Protein AF-A0A920VAW9-F1 (afdb_monomer)

Foldseek 3Di:
DVVQLVVLCVPPNQQRSLCVVLVVVVVVQVVQPPCVVLNVQSNVDRGPVSVVVSVVVVVVVSVVQADPVRHGNPPPDPDD

Sequence (80 aa):
MRRHFDLMLEVFGEKRGCLMFRKVAPWYAKRFGPAKPFNKTIVQISTRENFESALTDYLARRQQFVSADGELMNAIVRNQ

Radius of gyration: 13.53 Å; Cα contacts (8 Å, |Δi|>4): 71; chains: 1; bounding box: 36×19×36 Å

Solvent-accessible surface area (backbone atoms only — not comparable to full-atom values): 4710 Å² total; per-residue (Å²): 111,69,70,59,51,53,51,30,32,72,75,55,36,53,66,51,14,33,60,57,41,37,75,51,51,56,67,61,36,69,77,75,54,96,32,68,72,44,47,63,48,51,62,65,36,59,47,72,65,49,46,53,50,41,48,50,56,39,54,63,58,47,54,82,43,36,44,100,85,71,46,72,50,88,67,77,83,76,88,124

Nearest PDB structures (foldseek):
  1vhn-assembly1_A  TM=8.484E-01  e=1.959E-01  Thermotoga maritima
  6ei9-assembly2_B  TM=7.954E-01  e=3.669E-01  Escherichia coli
  4kyc-assembly1_A  TM=7.340E-01  e=5.120E+00  Escherichia coli K-12

Structure (mmCIF, N/CA/C/O backbone):
data_AF-A0A920VAW9-F1
#
_entry.id   AF-A0A920VAW9-F1
#
loop_
_atom_site.group_PDB
_atom_site.id
_atom_site.type_symbol
_atom_site.label_atom_id
_atom_site.label_alt_id
_atom_site.label_comp_id
_atom_site.label_asym_id
_atom_site.label_entity_id
_atom_site.label_seq_id
_atom_site.pdbx_PDB_ins_code
_atom_site.Cartn_x
_atom_site.Cartn_y
_atom_site.Cartn_z
_atom_site.occupancy
_atom_site.B_iso_or_equiv
_atom_site.auth_seq_id
_atom_site.auth_comp_id
_atom_site.auth_asym_id
_atom_site.auth_atom_id
_atom_site.pdbx_PDB_model_num
ATOM 1 N N . MET A 1 1 ? -4.315 -7.065 -6.434 1.00 90.81 1 MET A N 1
ATOM 2 C CA . MET A 1 1 ? -3.862 -6.228 -5.300 1.00 90.81 1 MET A CA 1
ATOM 3 C C . MET A 1 1 ? -4.981 -5.307 -4.811 1.00 90.81 1 MET A C 1
ATOM 5 O O . MET A 1 1 ? -5.439 -5.552 -3.706 1.00 90.81 1 MET A O 1
ATOM 9 N N . ARG A 1 2 ? -5.479 -4.350 -5.622 1.00 95.12 2 ARG A N 1
ATOM 10 C CA . ARG A 1 2 ? -6.573 -3.421 -5.240 1.00 95.12 2 ARG A CA 1
ATOM 11 C C . ARG A 1 2 ? -7.783 -4.110 -4.601 1.00 95.12 2 ARG A C 1
ATOM 13 O O . ARG A 1 2 ? -8.074 -3.842 -3.448 1.00 95.12 2 ARG A O 1
ATOM 20 N N . ARG A 1 3 ? -8.355 -5.122 -5.267 1.00 96.56 3 ARG A N 1
ATOM 21 C CA . ARG A 1 3 ? -9.512 -5.866 -4.733 1.00 96.56 3 ARG A CA 1
ATOM 22 C C . ARG A 1 3 ? -9.302 -6.451 -3.329 1.00 96.56 3 ARG A C 1
ATOM 24 O O . ARG A 1 3 ? -10.231 -6.464 -2.536 1.00 96.56 3 ARG A O 1
ATOM 31 N N . HIS A 1 4 ? -8.098 -6.935 -3.012 1.00 96.50 4 HIS A N 1
ATOM 32 C CA . HIS A 1 4 ? -7.799 -7.455 -1.672 1.00 96.50 4 HIS A CA 1
ATOM 33 C C . HIS A 1 4 ? -7.739 -6.306 -0.659 1.00 96.50 4 HIS A C 1
ATOM 35 O O . HIS A 1 4 ? -8.294 -6.417 0.427 1.00 96.50 4 HIS A O 1
ATOM 41 N N . PHE A 1 5 ? -7.120 -5.184 -1.023 1.00 97.69 5 PHE A N 1
ATOM 42 C CA . PHE A 1 5 ? -7.128 -4.004 -0.167 1.00 97.69 5 PHE A CA 1
ATOM 43 C C . PHE A 1 5 ? -8.558 -3.511 0.096 1.00 97.69 5 PHE A C 1
ATOM 45 O O . PHE A 1 5 ? -8.913 -3.327 1.253 1.00 97.69 5 PHE A O 1
ATOM 52 N N . ASP A 1 6 ? -9.407 -3.428 -0.932 1.00 98.00 6 ASP A N 1
ATOM 53 C CA . ASP A 1 6 ? -10.815 -3.035 -0.784 1.00 98.00 6 ASP A CA 1
ATOM 54 C C . ASP A 1 6 ? -11.567 -3.927 0.208 1.00 98.00 6 ASP A C 1
ATOM 56 O O . ASP A 1 6 ? -12.204 -3.417 1.125 1.00 98.00 6 ASP A O 1
ATOM 60 N N . LEU A 1 7 ? -11.421 -5.250 0.078 1.00 98.19 7 LEU A N 1
ATOM 61 C CA . LEU A 1 7 ? -12.026 -6.218 0.997 1.00 98.19 7 LEU A CA 1
ATOM 62 C C . LEU A 1 7 ? -11.494 -6.074 2.432 1.00 98.19 7 LEU A C 1
ATOM 64 O O . LEU A 1 7 ? -12.241 -6.247 3.389 1.00 98.19 7 LEU A O 1
ATOM 68 N N . MET A 1 8 ? -10.215 -5.729 2.605 1.00 97.88 8 MET A N 1
ATOM 69 C CA . MET A 1 8 ? -9.650 -5.458 3.930 1.00 97.88 8 MET A CA 1
ATOM 70 C C . MET A 1 8 ? -10.264 -4.207 4.566 1.00 97.88 8 MET A C 1
ATOM 72 O O . MET A 1 8 ? -10.486 -4.203 5.776 1.00 97.88 8 MET A O 1
ATOM 76 N N . LEU A 1 9 ? -10.545 -3.162 3.782 1.00 98.19 9 LEU A N 1
ATOM 77 C CA . LEU A 1 9 ? -11.228 -1.967 4.287 1.00 98.19 9 LEU A CA 1
ATOM 78 C C . LEU A 1 9 ? -12.698 -2.256 4.606 1.00 98.19 9 LEU A C 1
ATOM 80 O O . LEU A 1 9 ? -13.184 -1.800 5.634 1.00 98.19 9 LEU A O 1
ATOM 84 N N . GLU A 1 10 ? -13.378 -3.030 3.760 1.00 98.19 10 GLU A N 1
ATOM 85 C CA . GLU A 1 10 ? -14.781 -3.418 3.943 1.00 98.19 10 GLU A CA 1
ATOM 86 C C . GLU A 1 10 ? -14.984 -4.232 5.230 1.00 98.19 10 GLU A C 1
ATOM 88 O O . GLU A 1 10 ? -15.869 -3.929 6.023 1.00 98.19 10 GLU A O 1
ATOM 93 N N . VAL A 1 11 ? -14.128 -5.228 5.475 1.00 98.12 11 VAL A N 1
ATOM 94 C CA . VAL A 1 11 ? -14.279 -6.153 6.611 1.00 98.12 11 VAL A CA 1
ATOM 95 C C . VAL A 1 11 ? -13.742 -5.573 7.921 1.00 98.12 11 VAL A C 1
ATOM 97 O O . VAL A 1 11 ? -14.325 -5.795 8.979 1.00 98.12 11 VAL A O 1
ATOM 100 N N . PHE A 1 12 ? -12.612 -4.860 7.885 1.00 97.62 12 PHE A N 1
ATOM 101 C CA . PHE A 1 12 ? -11.912 -4.432 9.103 1.00 97.62 12 PHE A CA 1
ATOM 102 C C . PHE A 1 12 ? -11.995 -2.924 9.376 1.00 97.62 12 PHE A C 1
ATOM 104 O O . PHE A 1 12 ? -11.505 -2.467 10.412 1.00 97.62 12 PHE A O 1
ATOM 111 N N . GLY A 1 13 ? -12.572 -2.138 8.466 1.00 97.69 13 GLY A N 1
ATOM 112 C CA . GLY A 1 13 ? -12.464 -0.682 8.482 1.00 97.69 13 GLY A CA 1
ATOM 113 C C . GLY A 1 13 ? -11.061 -0.201 8.103 1.00 97.69 13 GLY A C 1
ATOM 114 O O . GLY A 1 13 ? -10.102 -0.973 8.029 1.00 97.69 13 GLY A O 1
ATOM 115 N N . GLU A 1 14 ? -10.906 1.101 7.870 1.00 98.00 14 GLU A N 1
ATOM 116 C CA . GLU A 1 14 ? -9.702 1.622 7.215 1.00 98.00 14 GLU A CA 1
ATOM 117 C C . GLU A 1 14 ? -8.413 1.407 8.017 1.00 98.00 14 GLU A C 1
ATOM 119 O O . GLU A 1 14 ? -7.446 0.820 7.521 1.00 98.00 14 GLU A O 1
ATOM 124 N N . LYS A 1 15 ? -8.410 1.820 9.289 1.00 97.19 15 LYS A N 1
ATOM 125 C CA . LYS A 1 15 ? -7.223 1.746 10.150 1.00 97.19 15 LYS A CA 1
ATOM 126 C C . LYS A 1 15 ? -6.703 0.314 10.280 1.00 97.19 15 LYS A C 1
ATOM 128 O O . LYS A 1 15 ? -5.501 0.065 10.157 1.00 97.19 15 LYS A O 1
ATOM 133 N N . ARG A 1 16 ? -7.595 -0.646 10.549 1.00 98.06 16 ARG A N 1
ATOM 134 C CA . ARG A 1 16 ? -7.217 -2.053 10.739 1.00 98.06 16 ARG A CA 1
ATOM 135 C C . ARG A 1 16 ? -6.980 -2.752 9.402 1.00 98.06 16 ARG A C 1
ATOM 137 O O . ARG A 1 16 ? -6.023 -3.517 9.314 1.00 98.06 16 ARG A O 1
ATOM 144 N N . GLY A 1 17 ? -7.765 -2.446 8.373 1.00 98.25 17 GLY A N 1
ATOM 145 C CA . GLY A 1 17 ? -7.580 -2.946 7.013 1.00 98.25 17 GLY A CA 1
ATOM 146 C C . GLY A 1 17 ? -6.204 -2.587 6.452 1.00 98.25 17 GLY A C 1
ATOM 147 O O . GLY A 1 17 ? -5.493 -3.471 5.974 1.00 98.25 17 GLY A O 1
ATOM 148 N N . CYS A 1 18 ? -5.750 -1.342 6.636 1.00 98.19 18 CYS A N 1
ATOM 149 C CA . CYS A 1 18 ? -4.387 -0.931 6.293 1.00 98.19 18 CYS A CA 1
ATOM 150 C C . CYS A 1 18 ? -3.336 -1.763 7.041 1.00 98.19 18 CYS A C 1
ATOM 152 O O . CYS A 1 18 ? -2.433 -2.314 6.415 1.00 98.19 18 CYS A O 1
ATOM 154 N N . LEU A 1 19 ? -3.465 -1.924 8.364 1.00 98.06 19 LEU A N 1
ATOM 155 C CA . LEU A 1 19 ? -2.524 -2.724 9.164 1.00 98.06 19 LEU A CA 1
ATOM 156 C C . LEU A 1 19 ? -2.430 -4.183 8.702 1.00 98.06 19 LEU A C 1
ATOM 158 O O . LEU A 1 19 ? -1.334 -4.744 8.654 1.00 98.06 19 LEU A O 1
ATOM 162 N N . MET A 1 20 ? -3.564 -4.797 8.366 1.00 97.81 20 MET A N 1
ATOM 163 C CA . MET A 1 20 ? -3.608 -6.167 7.856 1.00 97.81 20 MET A CA 1
ATOM 164 C C . MET A 1 20 ? -2.974 -6.253 6.470 1.00 97.81 20 MET A C 1
ATOM 166 O O . MET A 1 20 ? -2.149 -7.133 6.215 1.00 97.81 20 MET A O 1
ATOM 170 N N . PHE A 1 21 ? -3.281 -5.296 5.598 1.00 97.81 21 PHE A N 1
ATOM 171 C CA . PHE A 1 21 ? -2.776 -5.288 4.236 1.00 97.81 21 PHE A CA 1
ATOM 172 C C . PHE A 1 21 ? -1.258 -5.083 4.150 1.00 97.81 21 PHE A C 1
ATOM 174 O O . PHE A 1 21 ? -0.615 -5.730 3.322 1.00 97.81 21 PHE A O 1
ATOM 181 N N . ARG A 1 22 ? -0.650 -4.289 5.048 1.00 97.19 22 ARG A N 1
ATOM 182 C CA . ARG A 1 22 ? 0.819 -4.108 5.137 1.00 97.19 22 ARG A CA 1
ATOM 183 C C . ARG A 1 22 ? 1.583 -5.437 5.199 1.00 97.19 22 ARG A C 1
ATOM 185 O O . ARG A 1 22 ? 2.695 -5.526 4.689 1.00 97.19 22 ARG A O 1
ATOM 192 N N . LYS A 1 23 ? 0.988 -6.476 5.798 1.00 94.88 23 LYS A N 1
ATOM 193 C CA . LYS A 1 23 ? 1.595 -7.813 5.920 1.00 94.88 23 LYS A CA 1
ATOM 194 C C . LYS A 1 23 ? 1.576 -8.598 4.607 1.00 94.88 23 LYS A C 1
ATOM 196 O O . LYS A 1 23 ? 2.445 -9.431 4.373 1.00 94.88 23 LYS A O 1
ATOM 201 N N . VAL A 1 24 ? 0.581 -8.346 3.758 1.00 94.25 24 VAL A N 1
ATOM 202 C CA . VAL A 1 24 ? 0.325 -9.117 2.531 1.00 94.25 24 VAL A CA 1
ATOM 203 C C . VAL A 1 24 ? 0.872 -8.404 1.293 1.00 94.25 24 VAL A C 1
ATOM 205 O O . VAL A 1 24 ? 1.296 -9.053 0.340 1.00 94.25 24 VAL A O 1
ATOM 208 N N . ALA A 1 25 ? 0.909 -7.072 1.290 1.00 93.25 25 ALA A N 1
ATOM 209 C CA . ALA A 1 25 ? 1.287 -6.289 0.118 1.00 93.25 25 ALA A CA 1
ATOM 210 C C . ALA A 1 25 ? 2.672 -6.635 -0.479 1.00 93.25 25 ALA A C 1
ATOM 212 O O . ALA A 1 25 ? 2.755 -6.754 -1.707 1.00 93.25 25 ALA A O 1
ATOM 213 N N . PRO A 1 26 ? 3.734 -6.892 0.320 1.00 91.06 26 PRO A N 1
ATOM 214 C CA . PRO A 1 26 ? 5.040 -7.272 -0.226 1.00 91.06 26 PRO A CA 1
ATOM 215 C C . PRO A 1 26 ? 5.029 -8.579 -1.035 1.00 91.06 26 PRO A C 1
ATOM 217 O O . PRO A 1 26 ? 5.804 -8.722 -1.984 1.00 91.06 26 PRO A O 1
ATOM 220 N N . TRP A 1 27 ? 4.127 -9.519 -0.717 1.00 90.06 27 TRP A N 1
ATOM 221 C CA . TRP A 1 27 ? 3.987 -10.778 -1.460 1.00 90.06 27 TRP A CA 1
ATOM 222 C C . TRP A 1 27 ? 3.492 -10.564 -2.887 1.00 90.06 27 TRP A C 1
ATOM 224 O O . TRP A 1 27 ? 3.964 -11.233 -3.806 1.00 90.06 27 TRP A O 1
ATOM 234 N N . TYR A 1 28 ? 2.578 -9.613 -3.087 1.00 87.56 28 TYR A N 1
ATOM 235 C CA . TYR A 1 2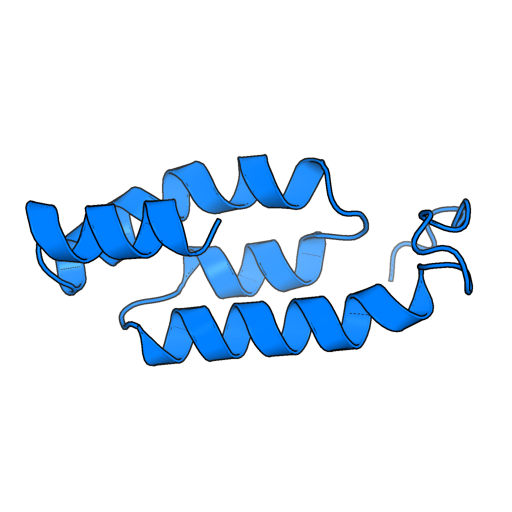8 ? 2.145 -9.232 -4.427 1.00 87.56 28 TYR A CA 1
ATOM 236 C C . TYR A 1 28 ? 3.297 -8.601 -5.211 1.00 87.56 28 TYR A C 1
ATOM 238 O O . TYR A 1 28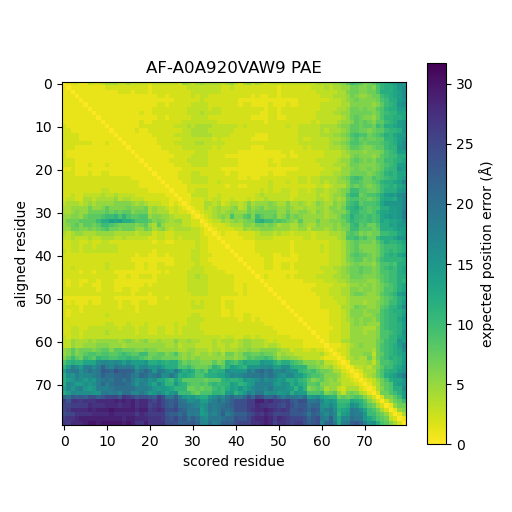 ? 3.566 -8.999 -6.340 1.00 87.56 28 TYR A O 1
ATOM 246 N N . ALA A 1 29 ? 4.006 -7.652 -4.596 1.00 81.94 29 ALA A N 1
ATOM 247 C CA . ALA A 1 29 ? 5.039 -6.876 -5.273 1.00 81.94 29 ALA A CA 1
ATOM 248 C C . ALA A 1 29 ? 6.232 -7.729 -5.735 1.00 81.94 29 ALA A C 1
ATOM 250 O O . ALA A 1 29 ? 6.812 -7.452 -6.784 1.00 81.94 29 ALA A O 1
ATOM 251 N N . LYS A 1 30 ? 6.545 -8.822 -5.022 1.00 78.31 30 LYS A N 1
ATOM 252 C CA . LYS A 1 30 ? 7.592 -9.784 -5.410 1.00 78.31 30 LYS A CA 1
ATOM 253 C C . LYS A 1 30 ? 7.406 -10.347 -6.828 1.00 78.31 30 LYS A C 1
ATOM 255 O O . LYS A 1 30 ? 8.393 -10.690 -7.467 1.00 78.31 30 LYS A O 1
ATOM 260 N N . ARG A 1 31 ? 6.168 -10.443 -7.325 1.00 78.19 31 ARG A N 1
ATOM 261 C CA . ARG A 1 31 ? 5.864 -10.973 -8.667 1.00 78.19 31 ARG A CA 1
ATOM 262 C C . ARG A 1 31 ? 5.928 -9.927 -9.783 1.00 78.19 31 ARG A C 1
ATOM 264 O O . ARG A 1 31 ? 5.781 -10.291 -10.941 1.00 78.19 31 ARG A O 1
ATOM 271 N N . PHE A 1 32 ? 6.106 -8.647 -9.461 1.00 72.75 32 PHE A N 1
ATOM 272 C CA . PHE A 1 32 ? 5.858 -7.555 -10.409 1.00 72.75 32 PHE A CA 1
ATOM 273 C C . PHE A 1 32 ? 7.112 -6.770 -10.832 1.00 72.75 32 PHE A C 1
ATOM 275 O O . PHE A 1 32 ? 7.000 -5.887 -11.683 1.00 72.75 32 PHE A O 1
ATOM 282 N N . GLY A 1 33 ? 8.294 -7.098 -10.294 1.00 75.25 33 GLY A N 1
ATOM 283 C CA . GLY A 1 33 ? 9.576 -6.468 -10.641 1.00 75.25 33 GLY A CA 1
ATOM 284 C C . GLY A 1 33 ? 10.257 -5.788 -9.444 1.00 75.25 33 GLY A C 1
ATOM 285 O O . GLY A 1 33 ? 9.992 -6.165 -8.299 1.00 75.25 33 GLY A O 1
ATOM 286 N N . PRO A 1 34 ? 11.130 -4.784 -9.668 1.00 81.00 34 PRO A N 1
ATOM 287 C CA . PRO A 1 34 ? 11.808 -4.040 -8.604 1.00 81.00 34 PRO A CA 1
ATOM 288 C C . PRO A 1 34 ? 10.820 -3.392 -7.621 1.00 81.00 34 PRO A C 1
ATOM 290 O O . PRO A 1 34 ? 10.236 -2.343 -7.874 1.00 81.00 34 PRO A O 1
ATOM 293 N N . ALA A 1 35 ? 10.627 -4.037 -6.471 1.00 85.69 35 ALA A N 1
ATOM 294 C CA . ALA A 1 35 ? 9.590 -3.682 -5.504 1.00 85.69 35 ALA A CA 1
ATOM 295 C C . ALA A 1 35 ? 10.119 -3.003 -4.234 1.00 85.69 35 ALA A C 1
ATOM 297 O O . ALA A 1 35 ? 9.324 -2.625 -3.382 1.00 85.69 35 ALA A O 1
ATOM 298 N N . LYS A 1 36 ? 11.440 -2.837 -4.071 1.00 88.25 36 LYS A N 1
ATOM 299 C CA . LYS A 1 36 ? 12.046 -2.255 -2.853 1.00 88.25 36 LYS A CA 1
ATOM 300 C C . LYS A 1 36 ? 11.426 -0.899 -2.466 1.00 88.25 36 LYS A C 1
ATOM 302 O O . LYS A 1 36 ? 10.985 -0.775 -1.322 1.00 88.25 36 LYS A O 1
ATOM 307 N N . PRO A 1 37 ? 11.330 0.092 -3.377 1.00 87.62 37 PRO A N 1
ATOM 308 C CA . PRO A 1 37 ? 10.741 1.385 -3.036 1.00 87.62 37 PRO A CA 1
ATOM 309 C C . PRO A 1 37 ? 9.251 1.285 -2.698 1.00 87.62 37 PRO A C 1
ATOM 311 O O . PRO A 1 37 ? 8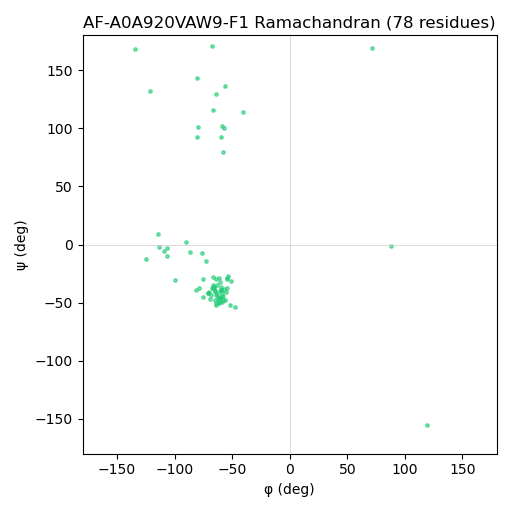.804 1.891 -1.730 1.00 87.62 37 PRO A O 1
ATOM 314 N N . PHE A 1 38 ? 8.501 0.464 -3.440 1.00 91.75 38 PHE A N 1
ATOM 315 C CA . PHE A 1 38 ? 7.090 0.211 -3.152 1.00 91.75 38 PHE A CA 1
ATOM 316 C C . PHE A 1 38 ? 6.902 -0.435 -1.779 1.00 91.75 38 PHE A C 1
ATOM 318 O O . PHE A 1 38 ? 6.086 0.032 -0.996 1.00 91.75 38 PHE A O 1
ATOM 325 N N . ASN A 1 39 ? 7.698 -1.455 -1.448 1.00 93.44 39 ASN A N 1
ATOM 326 C CA . ASN A 1 39 ? 7.642 -2.141 -0.161 1.00 93.44 39 ASN A CA 1
ATOM 327 C C . ASN A 1 39 ? 7.910 -1.183 1.005 1.00 93.44 39 ASN A C 1
ATOM 329 O O . ASN A 1 39 ? 7.267 -1.309 2.041 1.00 93.44 39 ASN A O 1
ATOM 333 N N . LYS A 1 40 ? 8.809 -0.203 0.840 1.00 93.69 40 LYS A N 1
ATOM 334 C CA . LYS A 1 40 ? 9.072 0.824 1.860 1.00 93.69 40 LYS A CA 1
ATOM 335 C C . LYS A 1 40 ? 7.843 1.703 2.119 1.00 93.69 40 LYS A C 1
ATOM 337 O O . LYS A 1 40 ? 7.524 1.953 3.276 1.00 93.69 40 LYS A O 1
ATOM 342 N N . THR A 1 41 ? 7.145 2.135 1.070 1.00 94.94 41 THR A N 1
ATOM 343 C CA . THR A 1 41 ? 5.944 2.978 1.201 1.00 94.94 41 THR A CA 1
ATOM 344 C C . THR A 1 41 ? 4.732 2.172 1.672 1.00 94.94 41 THR A C 1
ATOM 346 O O . THR A 1 41 ? 4.014 2.580 2.583 1.00 94.94 41 THR A O 1
ATOM 349 N N . ILE A 1 42 ? 4.508 0.987 1.097 1.00 95.88 42 ILE A N 1
ATOM 350 C CA . ILE A 1 42 ? 3.287 0.204 1.312 1.00 95.88 42 ILE A CA 1
ATOM 351 C C . ILE A 1 42 ? 3.159 -0.319 2.750 1.00 95.88 42 ILE A C 1
ATOM 353 O O . ILE A 1 42 ? 2.049 -0.486 3.244 1.00 95.88 42 ILE A O 1
ATOM 357 N N . VAL A 1 43 ? 4.276 -0.542 3.456 1.00 96.50 43 VAL A N 1
ATOM 358 C CA . VAL A 1 43 ? 4.262 -0.961 4.871 1.00 96.50 43 VAL A CA 1
ATOM 359 C C . VAL A 1 43 ? 3.931 0.187 5.834 1.00 96.50 43 VAL A C 1
ATOM 361 O O . VAL A 1 43 ? 3.740 -0.060 7.024 1.00 96.50 43 VAL A O 1
ATOM 364 N N . GLN A 1 44 ? 3.837 1.426 5.344 1.00 97.12 44 GLN A N 1
ATOM 365 C CA . GLN A 1 44 ? 3.542 2.619 6.146 1.00 97.12 44 GLN A CA 1
ATOM 366 C C . GLN A 1 44 ? 2.120 3.165 5.931 1.00 97.12 44 GLN A C 1
ATOM 368 O O . GLN A 1 44 ? 1.682 4.003 6.715 1.00 97.12 44 GLN A O 1
ATOM 373 N N . ILE A 1 45 ? 1.370 2.670 4.936 1.00 98.12 45 ILE A N 1
ATOM 374 C CA . ILE A 1 45 ? 0.039 3.198 4.581 1.00 98.12 45 ILE A CA 1
ATOM 375 C C . ILE A 1 45 ? -0.923 3.186 5.764 1.00 98.12 45 ILE A C 1
ATOM 377 O O . ILE A 1 45 ? -1.006 2.198 6.496 1.00 98.12 45 ILE A O 1
ATOM 381 N N . SER A 1 46 ? -1.679 4.257 5.942 1.00 97.75 46 SER A N 1
ATOM 382 C CA . SER A 1 46 ? -2.694 4.362 6.996 1.00 97.75 46 SER A CA 1
ATOM 383 C C . SER A 1 46 ? -4.084 4.706 6.474 1.00 97.75 46 SER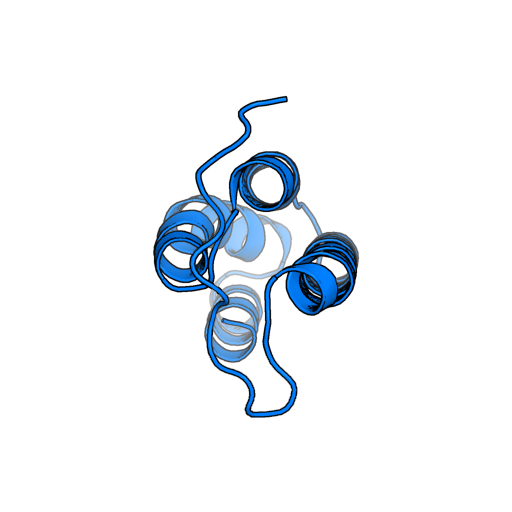 A C 1
ATOM 385 O O . SER A 1 46 ? -5.044 4.521 7.216 1.00 97.75 46 SER A O 1
ATOM 387 N N . THR A 1 47 ? -4.178 5.120 5.207 1.00 98.12 47 THR A N 1
ATOM 388 C CA . THR A 1 47 ? -5.430 5.444 4.518 1.00 98.12 47 THR A CA 1
ATOM 389 C C . THR A 1 47 ? -5.480 4.831 3.120 1.00 98.12 47 THR A C 1
ATOM 391 O O . THR A 1 47 ? -4.459 4.376 2.578 1.00 98.12 47 THR A O 1
ATOM 394 N N . ARG A 1 48 ? -6.664 4.852 2.503 1.00 97.56 48 ARG A N 1
ATOM 395 C CA . ARG A 1 48 ? -6.860 4.488 1.096 1.00 97.56 48 ARG A CA 1
ATOM 396 C C . ARG A 1 48 ? -6.043 5.367 0.151 1.00 97.56 48 ARG A C 1
ATOM 398 O O . ARG A 1 48 ? -5.454 4.848 -0.794 1.00 97.56 48 ARG A O 1
ATOM 405 N N . GLU A 1 49 ? -5.937 6.663 0.416 1.00 97.88 49 GLU A N 1
ATOM 406 C CA . GLU A 1 49 ? -5.154 7.591 -0.408 1.00 97.88 49 GLU A CA 1
ATOM 407 C C . GLU A 1 49 ? -3.664 7.247 -0.358 1.00 97.88 49 GLU A C 1
ATOM 409 O O . GLU A 1 49 ? -2.994 7.265 -1.390 1.00 97.88 49 GLU A O 1
ATOM 414 N N . ASN A 1 50 ? -3.135 6.865 0.815 1.00 97.44 50 ASN A N 1
ATOM 415 C CA . ASN A 1 50 ? -1.748 6.401 0.913 1.00 97.44 50 ASN A CA 1
ATOM 416 C C . ASN A 1 50 ? -1.509 5.160 0.043 1.00 97.44 50 ASN A C 1
ATOM 418 O O . ASN A 1 50 ? -0.459 5.044 -0.590 1.00 97.44 50 ASN A O 1
ATOM 422 N N . PHE A 1 51 ? -2.470 4.232 0.018 1.00 97.44 51 PHE A N 1
ATOM 423 C CA . PHE A 1 51 ? -2.395 3.041 -0.822 1.00 97.44 51 PHE A CA 1
ATOM 424 C C . PHE A 1 51 ? -2.396 3.392 -2.313 1.00 97.44 51 PHE A C 1
ATOM 426 O O . PHE A 1 51 ? -1.512 2.934 -3.038 1.00 97.44 51 PHE A O 1
ATOM 433 N N . GLU A 1 52 ? -3.342 4.213 -2.773 1.00 97.12 52 GLU A N 1
ATOM 434 C CA . GLU A 1 52 ? -3.431 4.576 -4.193 1.00 97.12 52 GLU A CA 1
ATOM 435 C C . GLU A 1 52 ? -2.226 5.403 -4.650 1.00 97.12 52 GLU A C 1
ATOM 437 O O . GLU A 1 52 ? -1.718 5.183 -5.749 1.00 97.12 52 GLU A O 1
ATOM 442 N N . SER A 1 53 ? -1.704 6.288 -3.796 1.00 96.50 53 SER A N 1
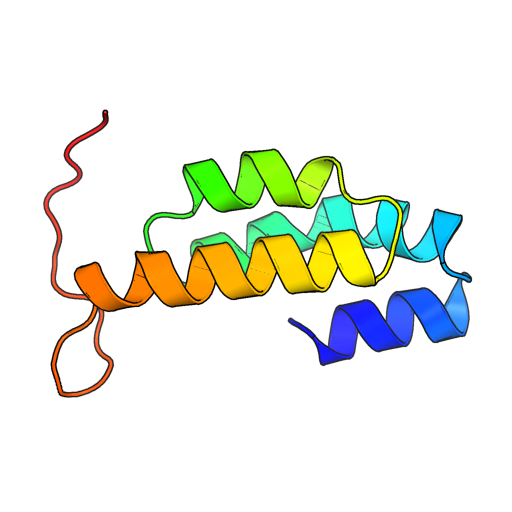ATOM 443 C CA . SER A 1 53 ? -0.462 7.017 -4.063 1.00 96.50 53 SER A CA 1
ATOM 444 C C . SER A 1 53 ? 0.723 6.058 -4.217 1.00 96.50 53 SER A C 1
ATOM 446 O O . SER A 1 53 ? 1.403 6.082 -5.243 1.00 96.50 53 SER A O 1
ATOM 448 N N . ALA A 1 54 ? 0.916 5.131 -3.270 1.00 94.88 54 ALA A N 1
ATOM 449 C CA . ALA A 1 54 ? 1.988 4.137 -3.344 1.00 94.88 54 ALA A CA 1
ATOM 450 C C . ALA A 1 54 ? 1.879 3.247 -4.593 1.00 94.88 54 ALA A C 1
ATOM 452 O O . ALA A 1 54 ? 2.890 2.899 -5.208 1.00 94.88 54 ALA A O 1
ATOM 453 N N . LEU A 1 55 ? 0.657 2.868 -4.973 1.00 93.31 55 LEU A N 1
ATOM 454 C CA . LEU A 1 55 ? 0.402 2.043 -6.147 1.00 93.31 55 LEU A CA 1
ATOM 455 C C . LEU A 1 55 ? 0.639 2.810 -7.454 1.00 93.31 55 LEU A C 1
ATOM 457 O O . LEU A 1 55 ? 1.243 2.260 -8.372 1.00 93.31 55 LEU A O 1
ATOM 461 N N . THR A 1 56 ? 0.207 4.066 -7.533 1.00 93.69 56 THR A N 1
ATOM 462 C CA . THR A 1 56 ? 0.415 4.937 -8.700 1.00 93.69 56 THR A CA 1
ATOM 463 C C . THR A 1 56 ? 1.903 5.158 -8.949 1.00 93.69 56 THR A C 1
ATOM 465 O O . THR A 1 56 ? 2.396 4.886 -10.044 1.00 93.69 56 THR A O 1
ATOM 468 N N . ASP A 1 57 ? 2.641 5.524 -7.903 1.00 91.31 57 ASP A N 1
ATOM 469 C CA . ASP A 1 57 ? 4.094 5.685 -7.931 1.00 91.31 57 ASP A CA 1
ATOM 470 C C . ASP A 1 57 ? 4.827 4.420 -8.382 1.00 91.31 57 ASP A C 1
ATOM 472 O O . ASP A 1 57 ? 5.853 4.483 -9.067 1.00 91.31 57 ASP A O 1
ATOM 476 N N . TYR A 1 58 ? 4.336 3.257 -7.951 1.00 88.88 58 TYR A N 1
ATOM 477 C CA . TYR A 1 58 ? 4.906 1.976 -8.332 1.00 88.88 58 TYR A CA 1
ATOM 478 C C . TYR A 1 58 ? 4.657 1.660 -9.803 1.00 88.88 58 TYR A C 1
ATOM 480 O O . TYR A 1 58 ? 5.591 1.275 -10.503 1.00 88.88 58 TYR A O 1
ATOM 488 N N . LEU A 1 59 ? 3.427 1.846 -10.284 1.00 87.38 59 LEU A N 1
ATOM 489 C CA . LEU A 1 59 ? 3.073 1.603 -11.682 1.00 87.38 59 LEU A CA 1
ATOM 490 C C . LEU A 1 59 ? 3.844 2.533 -12.625 1.00 87.38 59 LEU A C 1
ATOM 492 O O . LEU A 1 59 ? 4.374 2.055 -13.626 1.00 87.38 59 LEU A O 1
ATOM 496 N N . ALA A 1 60 ? 3.981 3.815 -12.275 1.00 88.56 60 ALA A N 1
ATOM 497 C CA . ALA A 1 60 ? 4.759 4.784 -13.046 1.00 88.56 60 ALA A CA 1
ATOM 498 C C . ALA A 1 60 ? 6.239 4.381 -13.147 1.00 88.56 60 ALA A C 1
ATOM 500 O O . ALA A 1 60 ? 6.820 4.375 -14.229 1.00 88.56 60 ALA A O 1
ATOM 501 N N . ARG A 1 61 ? 6.853 3.964 -12.033 1.00 82.69 61 ARG A N 1
ATOM 502 C CA . ARG A 1 61 ? 8.242 3.476 -12.033 1.00 82.69 61 ARG A CA 1
ATOM 503 C C . ARG A 1 61 ? 8.400 2.153 -12.773 1.00 82.69 61 ARG A C 1
ATOM 505 O O . ARG A 1 61 ? 9.399 1.955 -13.456 1.00 82.69 61 ARG A O 1
ATOM 512 N N . ARG A 1 62 ? 7.418 1.252 -12.664 1.00 83.50 62 ARG A N 1
ATOM 513 C CA . ARG A 1 62 ? 7.436 -0.058 -13.325 1.00 83.50 62 ARG A CA 1
ATOM 514 C C . ARG A 1 62 ? 7.495 0.070 -14.847 1.00 83.50 62 ARG A C 1
ATOM 516 O O . ARG A 1 62 ? 8.138 -0.770 -15.463 1.00 83.50 62 ARG A O 1
ATOM 523 N N . GLN A 1 63 ? 6.900 1.107 -15.443 1.00 81.06 63 GLN A N 1
ATOM 524 C CA . GLN A 1 63 ? 6.937 1.321 -16.900 1.00 81.06 63 GLN A CA 1
ATOM 525 C C . GLN A 1 63 ? 8.361 1.346 -17.478 1.00 81.06 63 GLN A C 1
ATOM 527 O O . GLN A 1 63 ? 8.562 0.907 -18.600 1.00 81.06 63 GLN A O 1
ATOM 532 N N . GLN A 1 64 ? 9.362 1.773 -16.704 1.00 78.25 64 GLN A N 1
ATOM 533 C CA . GLN A 1 64 ? 10.764 1.823 -17.148 1.00 78.25 64 GLN A CA 1
ATOM 534 C C . GLN A 1 64 ? 11.420 0.438 -17.266 1.00 78.25 64 GLN A C 1
ATOM 536 O O . GLN A 1 64 ? 12.499 0.305 -17.834 1.00 78.25 64 GLN A O 1
ATOM 541 N N . PHE A 1 65 ? 10.789 -0.591 -16.699 1.00 74.69 65 PHE A N 1
ATOM 542 C CA . PHE A 1 65 ? 11.308 -1.958 -16.632 1.00 74.69 65 PHE A CA 1
ATOM 543 C C . PHE A 1 65 ? 10.469 -2.940 -17.447 1.00 74.69 65 PHE A C 1
ATOM 545 O O . PHE A 1 65 ? 10.642 -4.149 -17.313 1.00 74.69 65 PHE A O 1
ATOM 552 N N . VAL A 1 66 ? 9.522 -2.443 -18.237 1.00 7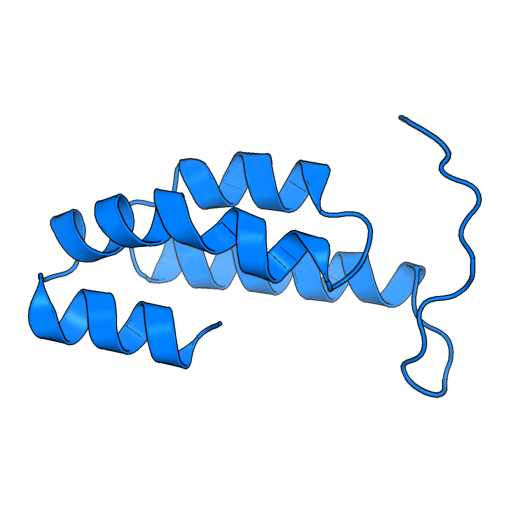4.12 66 VAL A N 1
ATOM 553 C CA . VAL A 1 66 ? 8.555 -3.257 -18.965 1.00 74.12 66 VAL A CA 1
ATOM 554 C C . VAL A 1 66 ? 8.688 -2.959 -20.456 1.00 74.12 66 VAL A C 1
ATOM 556 O O . VAL A 1 66 ? 8.770 -1.797 -20.845 1.00 74.12 66 VAL A O 1
ATOM 559 N N . SER A 1 67 ? 8.765 -4.003 -21.280 1.00 72.25 67 SER A N 1
ATOM 560 C CA . SER A 1 67 ? 8.812 -3.875 -22.737 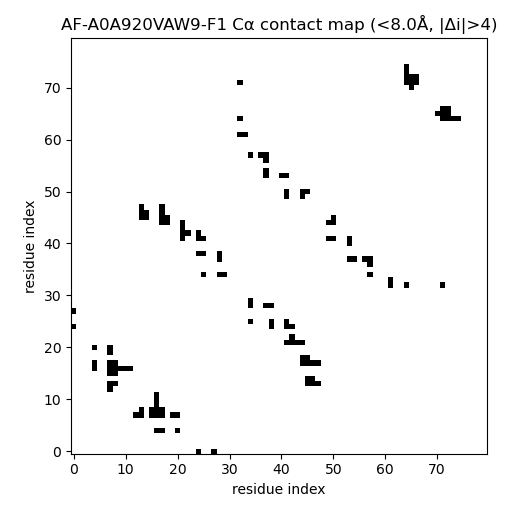1.00 72.25 67 SER A CA 1
ATOM 561 C C . SER A 1 67 ? 7.485 -3.334 -23.280 1.00 72.25 67 SER A C 1
ATOM 563 O O . SER A 1 67 ? 6.482 -3.279 -22.565 1.00 72.25 67 SER A O 1
ATOM 565 N N . ALA A 1 68 ? 7.452 -2.984 -24.568 1.00 70.06 68 ALA A N 1
ATOM 566 C CA . ALA A 1 68 ? 6.215 -2.583 -25.246 1.00 70.06 68 ALA A CA 1
ATOM 567 C C . ALA A 1 68 ? 5.082 -3.626 -25.108 1.00 70.06 68 ALA A C 1
ATOM 569 O O . ALA A 1 68 ? 3.912 -3.254 -25.087 1.00 70.06 68 ALA A O 1
ATOM 570 N N . ASP A 1 69 ? 5.436 -4.902 -24.926 1.00 69.12 69 ASP A N 1
ATOM 571 C CA . ASP A 1 69 ? 4.501 -6.027 -24.805 1.00 69.12 69 ASP A CA 1
ATOM 572 C C . ASP A 1 69 ? 4.058 -6.314 -23.357 1.00 69.12 69 ASP A C 1
ATOM 574 O O . ASP A 1 69 ? 3.306 -7.253 -23.105 1.00 69.12 69 ASP A O 1
ATOM 578 N N . GLY A 1 70 ? 4.505 -5.525 -22.372 1.00 65.69 70 GLY A N 1
ATOM 579 C CA . GLY A 1 70 ? 4.108 -5.706 -20.970 1.00 65.69 70 GLY A CA 1
ATOM 580 C C . GLY A 1 70 ? 4.985 -6.676 -20.163 1.00 65.69 70 GLY A C 1
ATOM 581 O O . GLY A 1 70 ? 4.784 -6.815 -18.948 1.00 65.69 70 GLY A O 1
ATOM 582 N N . GLU A 1 71 ? 5.991 -7.277 -20.801 1.00 72.12 71 GLU A N 1
ATOM 583 C CA . GLU A 1 71 ? 6.946 -8.201 -20.185 1.00 72.12 71 GLU A CA 1
ATOM 584 C C . GLU A 1 71 ? 8.049 -7.464 -19.426 1.00 72.12 71 GLU A C 1
ATOM 586 O O . GLU A 1 71 ? 8.518 -6.406 -19.844 1.00 72.12 71 GLU A O 1
ATOM 591 N N . LEU A 1 72 ? 8.490 -8.021 -18.296 1.00 69.06 72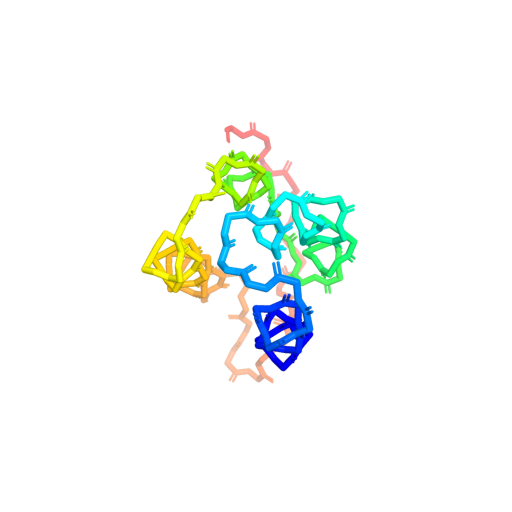 LEU A N 1
ATOM 592 C CA . LEU A 1 72 ? 9.592 -7.429 -17.541 1.00 69.06 72 LEU A CA 1
ATOM 593 C C . LEU A 1 72 ? 10.873 -7.548 -18.379 1.00 69.06 72 LEU A C 1
ATOM 595 O O . LEU A 1 72 ? 11.349 -8.654 -18.636 1.00 69.06 72 LEU A O 1
ATOM 599 N N . MET A 1 73 ? 11.457 -6.424 -18.792 1.00 66.88 73 MET A N 1
ATOM 600 C CA . MET A 1 73 ? 12.773 -6.454 -19.422 1.00 66.88 73 MET A CA 1
ATOM 601 C C . MET A 1 73 ? 13.757 -6.958 -18.367 1.00 66.88 73 MET A C 1
ATOM 603 O O . MET A 1 73 ? 13.735 -6.451 -17.245 1.00 66.88 73 MET A O 1
ATOM 607 N N . ASN A 1 74 ? 14.570 -7.970 -18.696 1.00 61.09 74 ASN A N 1
ATOM 608 C CA . ASN A 1 74 ? 15.590 -8.550 -17.812 1.00 61.09 74 ASN A CA 1
ATOM 609 C C . ASN A 1 74 ? 16.588 -7.466 -17.367 1.00 61.09 74 ASN A C 1
ATOM 611 O O . ASN A 1 74 ? 17.683 -7.321 -17.907 1.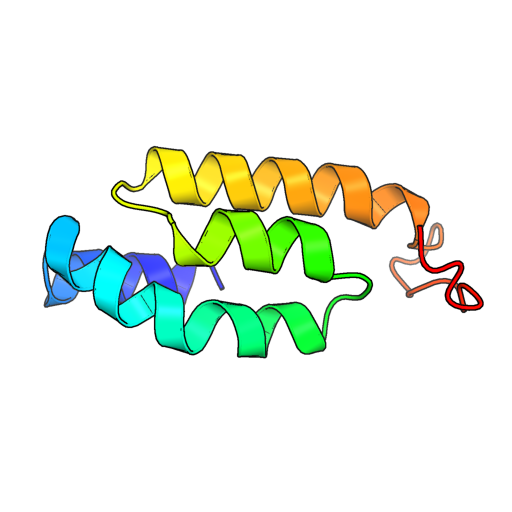00 61.09 74 ASN A O 1
ATOM 615 N N . ALA A 1 75 ? 16.198 -6.669 -16.381 1.00 52.50 75 ALA A N 1
ATOM 616 C CA . ALA A 1 75 ? 17.021 -5.640 -15.801 1.00 52.50 75 ALA A CA 1
ATOM 617 C C . ALA A 1 75 ? 17.964 -6.343 -14.834 1.00 52.50 75 ALA A C 1
ATOM 619 O O . ALA A 1 75 ? 17.584 -6.708 -13.719 1.00 52.50 75 ALA A O 1
ATOM 620 N N . ILE A 1 76 ? 19.203 -6.546 -15.287 1.00 47.09 76 ILE A N 1
ATOM 621 C CA . ILE A 1 76 ? 20.359 -6.749 -14.417 1.00 47.09 76 ILE A CA 1
ATOM 622 C C . ILE A 1 76 ? 20.209 -5.761 -13.258 1.00 47.09 76 ILE A C 1
ATOM 624 O O . ILE A 1 76 ? 20.194 -4.546 -13.460 1.00 47.09 76 ILE A O 1
ATOM 628 N N . VAL A 1 77 ? 20.011 -6.309 -12.062 1.00 46.00 77 VAL A N 1
ATOM 629 C CA . VAL A 1 77 ? 19.705 -5.585 -10.829 1.00 46.00 77 VAL A CA 1
ATOM 630 C C . VAL A 1 77 ? 20.842 -4.608 -10.534 1.00 46.00 77 VAL A C 1
ATOM 632 O O . VAL A 1 77 ? 21.827 -4.956 -9.887 1.00 46.00 77 VAL A O 1
ATOM 635 N N . ARG A 1 78 ? 20.724 -3.361 -10.997 1.00 41.44 78 ARG A N 1
ATOM 636 C CA . ARG A 1 78 ? 21.533 -2.258 -10.481 1.00 41.44 78 ARG A CA 1
ATOM 637 C C . ARG A 1 78 ? 20.883 -1.808 -9.177 1.00 41.44 78 ARG A C 1
ATOM 639 O O . ARG A 1 78 ? 19.927 -1.046 -9.165 1.00 41.44 78 ARG A O 1
ATOM 646 N N . ASN A 1 79 ? 21.372 -2.391 -8.086 1.00 37.03 79 ASN A N 1
ATOM 647 C CA . ASN A 1 79 ? 21.145 -1.950 -6.711 1.00 37.03 79 ASN A CA 1
ATOM 648 C C . ASN A 1 79 ? 21.665 -0.501 -6.596 1.00 37.03 79 ASN A C 1
ATOM 650 O O . ASN A 1 79 ? 22.877 -0.300 -6.529 1.00 37.03 79 ASN A O 1
ATOM 654 N N . GLN A 1 80 ? 20.772 0.487 -6.605 1.00 36.69 80 GLN A N 1
ATOM 655 C CA . GLN A 1 80 ? 20.996 1.823 -6.045 1.00 36.69 80 GLN A CA 1
ATOM 656 C C . GLN A 1 80 ? 19.754 2.215 -5.246 1.00 36.69 80 GLN A C 1
ATOM 658 O O . GLN A 1 80 ? 18.633 1.917 -5.723 1.00 36.69 80 GLN A O 1
#

Mean predicted aligned error: 6.0 Å

Secondary structure (DSSP, 8-state):
-HHHHHHHHHHHHHHHHHHHHHHHHHHHHTTTS--HHHHHHHTT--SHHHHHHHHHHHHHHHGGGB-TTS-B--------

pLDDT: mean 86.02, std 15.66, range [36.69, 98.25]